Protein AF-A0AAW2WAS4-F1 (afdb_monomer)

pLDDT: mean 90.33, std 14.95, range [42.41, 98.75]

Structure (mmCIF, N/CA/C/O backbone):
data_AF-A0AAW2WAS4-F1
#
_entry.id   AF-A0AAW2WAS4-F1
#
loop_
_atom_site.group_PDB
_atom_site.id
_atom_site.type_symbol
_atom_site.label_atom_id
_atom_site.label_alt_id
_atom_site.label_comp_id
_atom_site.label_asym_id
_atom_site.label_entity_id
_atom_site.label_seq_id
_atom_site.pdbx_PDB_ins_code
_atom_site.Cartn_x
_atom_site.Cartn_y
_atom_site.Cartn_z
_atom_site.occupancy
_atom_site.B_iso_or_equiv
_atom_site.auth_seq_id
_atom_site.auth_comp_id
_atom_site.auth_asym_id
_atom_site.auth_atom_id
_atom_site.pdbx_PDB_model_num
ATOM 1 N N . GLY A 1 1 ? 14.955 -19.085 -21.710 1.00 42.41 1 GLY A N 1
ATOM 2 C CA . GLY A 1 1 ? 14.452 -19.257 -20.336 1.00 42.41 1 GLY A CA 1
ATOM 3 C C . GLY A 1 1 ? 12.947 -19.212 -20.383 1.00 42.41 1 GLY A C 1
ATOM 4 O O . GLY A 1 1 ? 12.418 -18.266 -20.947 1.00 42.41 1 GLY A O 1
ATOM 5 N N . ILE A 1 2 ? 12.295 -20.271 -19.909 1.00 43.41 2 ILE A N 1
ATOM 6 C CA . ILE A 1 2 ? 10.840 -20.485 -19.917 1.00 43.41 2 ILE A CA 1
ATOM 7 C C . ILE A 1 2 ? 10.055 -19.22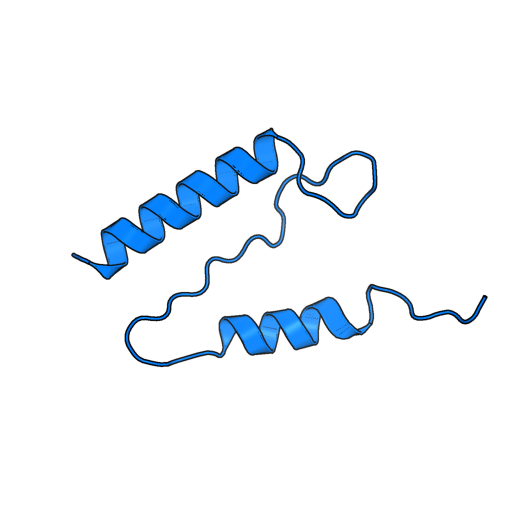8 -19.517 1.00 43.41 2 ILE A C 1
ATOM 9 O O . ILE A 1 2 ? 10.256 -18.657 -18.448 1.00 43.41 2 ILE A O 1
ATOM 13 N N . GLY A 1 3 ? 9.186 -18.797 -20.431 1.00 51.88 3 GLY A N 1
ATOM 14 C CA . GLY A 1 3 ? 8.307 -17.655 -20.266 1.00 51.88 3 GLY A CA 1
ATOM 15 C C . GLY A 1 3 ? 7.136 -17.988 -19.353 1.00 51.88 3 GLY A C 1
ATOM 16 O O . GLY A 1 3 ? 6.273 -18.783 -19.704 1.00 51.88 3 GLY A O 1
ATOM 17 N N . ILE A 1 4 ? 7.076 -17.298 -18.221 1.00 54.19 4 ILE A N 1
ATOM 18 C CA . ILE A 1 4 ? 5.815 -16.989 -17.560 1.00 54.19 4 ILE A CA 1
ATOM 19 C C . ILE A 1 4 ? 5.683 -15.478 -17.695 1.00 54.19 4 ILE A C 1
ATOM 21 O O . ILE A 1 4 ? 6.438 -14.707 -17.101 1.00 54.19 4 ILE A O 1
ATOM 25 N N . SER A 1 5 ? 4.780 -15.038 -18.565 1.00 56.22 5 SER A N 1
ATOM 26 C CA . SER A 1 5 ? 4.381 -13.637 -18.634 1.00 56.22 5 SER A CA 1
ATOM 27 C C . SER A 1 5 ? 3.904 -13.232 -17.236 1.00 56.22 5 SER A C 1
ATOM 29 O O . SER A 1 5 ? 2.856 -13.700 -16.793 1.00 56.22 5 SER A O 1
ATOM 31 N N . ARG A 1 6 ? 4.657 -12.381 -16.523 1.00 56.56 6 ARG A N 1
ATOM 32 C CA . ARG A 1 6 ? 4.301 -11.877 -15.174 1.00 56.56 6 ARG A CA 1
ATOM 33 C C . ARG A 1 6 ? 2.900 -11.254 -15.113 1.00 56.56 6 ARG A C 1
ATOM 35 O O . ARG A 1 6 ? 2.344 -11.115 -14.036 1.00 56.56 6 ARG A O 1
ATOM 42 N N . ARG A 1 7 ? 2.322 -10.908 -16.267 1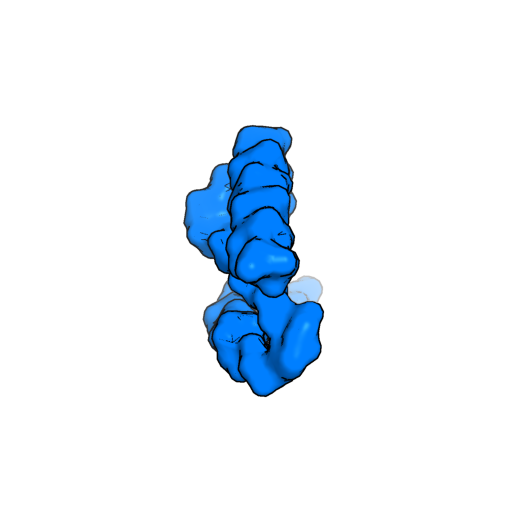.00 59.88 7 ARG A N 1
ATOM 43 C CA . ARG A 1 7 ? 0.963 -10.377 -16.410 1.00 59.88 7 ARG A CA 1
ATOM 44 C C . ARG A 1 7 ? -0.148 -11.422 -16.296 1.00 59.88 7 ARG A C 1
ATOM 46 O O . ARG A 1 7 ? -1.286 -11.027 -16.100 1.00 59.88 7 ARG A O 1
ATOM 53 N N . SER A 1 8 ? 0.153 -12.714 -16.424 1.00 73.56 8 SER A N 1
ATOM 54 C CA . SER A 1 8 ? -0.880 -13.752 -16.592 1.00 73.56 8 SER A CA 1
ATOM 55 C C . SER A 1 8 ? -1.796 -13.966 -15.385 1.00 73.56 8 SER A C 1
ATOM 57 O O . SER A 1 8 ? -2.896 -14.456 -15.584 1.00 73.56 8 SER A O 1
ATOM 59 N N . TYR A 1 9 ? -1.400 -13.543 -14.181 1.00 90.19 9 TYR A N 1
ATOM 60 C CA . TYR A 1 9 ? -2.202 -13.759 -12.968 1.00 90.19 9 TYR A CA 1
ATOM 61 C C . TYR A 1 9 ? -2.425 -12.493 -12.135 1.00 90.19 9 TYR A C 1
ATOM 63 O O . TYR A 1 9 ? -2.942 -12.578 -11.026 1.00 90.19 9 TYR A O 1
ATOM 71 N N . ILE A 1 10 ? -2.038 -11.310 -12.633 1.00 91.56 10 ILE A N 1
ATOM 72 C CA . ILE A 1 10 ? -2.173 -10.063 -11.858 1.00 91.56 10 ILE A CA 1
ATOM 73 C C . ILE A 1 10 ? -3.641 -9.813 -11.506 1.00 91.56 10 ILE A C 1
ATOM 75 O O . ILE A 1 10 ? -3.949 -9.535 -10.350 1.00 91.56 10 ILE A O 1
ATOM 79 N N . ASP A 1 11 ? -4.545 -9.941 -12.480 1.00 93.19 11 ASP A N 1
ATOM 80 C CA . ASP A 1 11 ? -5.967 -9.689 -12.247 1.00 93.19 11 ASP A CA 1
ATOM 81 C C . ASP A 1 11 ? -6.616 -10.777 -11.376 1.00 93.19 11 ASP A C 1
ATOM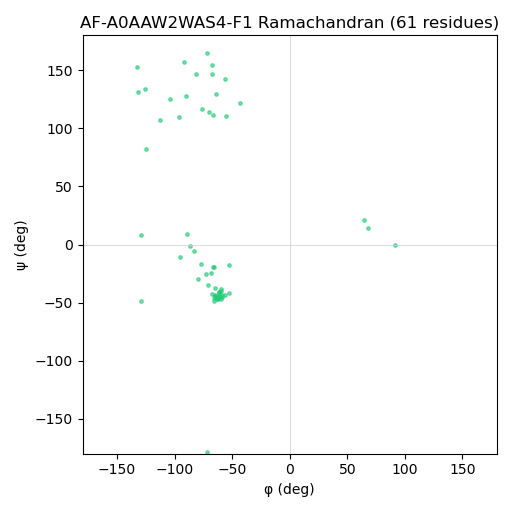 83 O O . ASP A 1 11 ? -7.439 -10.445 -10.525 1.00 93.19 11 ASP A O 1
ATOM 87 N N . ASP A 1 12 ? -6.201 -12.042 -11.507 1.00 94.62 12 ASP A N 1
ATOM 88 C CA . ASP A 1 12 ? -6.701 -13.144 -10.672 1.00 94.62 12 ASP A CA 1
ATOM 89 C C . ASP A 1 12 ? -6.297 -12.974 -9.203 1.00 94.62 12 ASP A C 1
ATOM 91 O O . ASP A 1 12 ? -7.143 -13.035 -8.308 1.00 94.62 12 ASP A O 1
ATOM 95 N N . ILE A 1 13 ? -5.014 -12.696 -8.943 1.00 95.25 13 ILE A N 1
ATOM 96 C CA . ILE A 1 13 ? -4.499 -12.476 -7.585 1.00 95.25 13 ILE A CA 1
ATOM 97 C C . ILE A 1 13 ? -5.124 -11.226 -6.969 1.00 95.25 13 ILE A C 1
ATOM 99 O O . ILE A 1 13 ? -5.581 -11.262 -5.828 1.00 95.25 13 ILE A O 1
ATOM 103 N N . ARG A 1 14 ? -5.217 -10.136 -7.734 1.00 96.56 14 ARG A N 1
ATOM 104 C CA . ARG A 1 14 ? -5.886 -8.908 -7.301 1.00 96.56 14 ARG A CA 1
ATOM 105 C C . A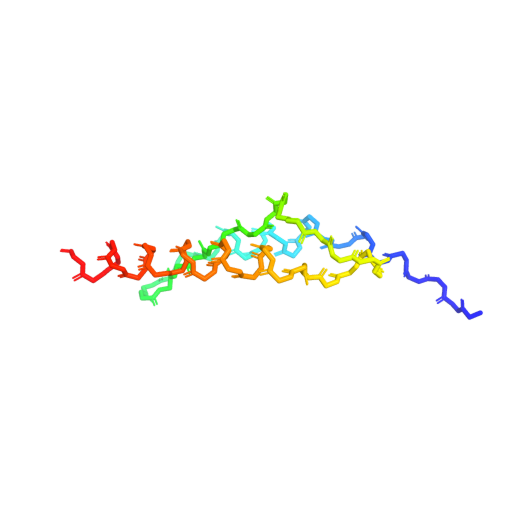RG A 1 14 ? -7.352 -9.163 -6.948 1.00 96.56 14 ARG A C 1
ATOM 107 O O . ARG A 1 14 ? -7.826 -8.675 -5.926 1.00 96.56 14 ARG A O 1
ATOM 114 N N . LYS A 1 15 ? -8.083 -9.911 -7.781 1.00 97.31 15 LYS A N 1
ATOM 115 C CA . LYS A 1 15 ? -9.483 -10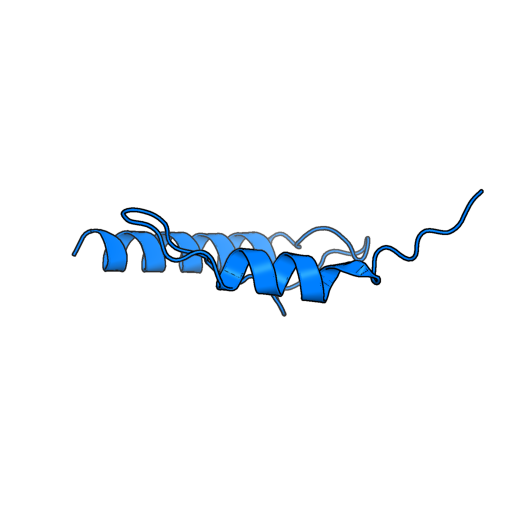.268 -7.520 1.00 97.31 15 LYS A CA 1
ATOM 116 C C . LYS A 1 15 ? -9.608 -11.094 -6.241 1.00 97.31 15 LYS A C 1
ATOM 118 O O . LYS A 1 15 ? -10.519 -10.839 -5.461 1.00 97.31 15 LYS A O 1
ATOM 123 N N . ALA A 1 16 ? -8.690 -12.032 -6.006 1.00 97.56 16 ALA A N 1
ATOM 124 C CA . ALA A 1 16 ? -8.651 -12.803 -4.769 1.00 97.56 16 ALA A CA 1
ATOM 125 C C . ALA A 1 16 ? -8.404 -11.905 -3.545 1.00 97.56 16 ALA A C 1
ATOM 127 O O . ALA A 1 16 ? -9.147 -12.005 -2.579 1.00 97.56 16 ALA A O 1
ATOM 128 N N . G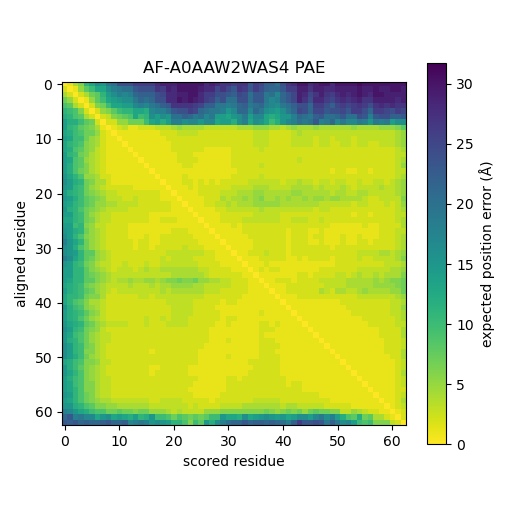LN A 1 17 ? -7.432 -10.986 -3.603 1.00 98.31 17 GLN A N 1
ATOM 129 C CA . GLN A 1 17 ? -7.132 -10.040 -2.516 1.00 98.31 17 GLN A CA 1
ATOM 130 C C . GLN A 1 17 ? -8.316 -9.117 -2.191 1.00 98.31 17 GLN A C 1
ATOM 132 O O . GLN A 1 17 ? -8.657 -8.947 -1.024 1.00 98.31 17 GLN A O 1
ATOM 137 N N . LEU A 1 18 ? -8.964 -8.556 -3.218 1.00 97.81 18 LEU A N 1
ATOM 138 C CA . LEU A 1 18 ? -10.141 -7.693 -3.063 1.00 97.81 18 LEU A CA 1
ATOM 139 C C . LEU A 1 18 ? -11.382 -8.451 -2.572 1.00 97.81 18 LEU A C 1
ATOM 141 O O . LEU A 1 18 ? -12.283 -7.837 -2.013 1.00 97.81 18 LEU A O 1
ATOM 145 N N . GLY A 1 19 ? -11.444 -9.762 -2.812 1.00 97.62 19 GLY A N 1
ATOM 146 C CA . GLY A 1 19 ? -12.545 -10.624 -2.391 1.00 97.62 19 GLY A CA 1
ATOM 147 C C . GLY A 1 19 ? -12.414 -11.181 -0.973 1.00 97.62 19 GLY A C 1
ATOM 148 O O . GLY A 1 19 ? -13.300 -11.916 -0.547 1.00 97.62 19 GLY A O 1
ATOM 149 N N . ILE A 1 20 ? -11.328 -10.882 -0.250 1.00 97.12 20 ILE A N 1
ATOM 150 C CA . ILE A 1 20 ? -11.178 -11.297 1.149 1.00 97.12 20 ILE A CA 1
ATOM 151 C C . ILE A 1 20 ? -12.152 -10.487 2.010 1.00 97.12 20 ILE A C 1
ATOM 153 O O . ILE A 1 20 ? -11.988 -9.279 2.167 1.00 97.12 20 ILE A O 1
ATOM 157 N N . ASP A 1 21 ? -13.125 -11.180 2.597 1.00 95.94 21 ASP A N 1
ATOM 158 C CA . ASP A 1 21 ? -14.112 -10.625 3.525 1.00 95.94 21 ASP A CA 1
ATOM 159 C C . ASP A 1 21 ? -14.088 -11.426 4.833 1.00 95.94 21 ASP A C 1
ATOM 161 O O . ASP A 1 21 ? -14.825 -12.395 5.020 1.00 95.94 21 ASP A O 1
ATOM 165 N N . ILE A 1 22 ? -13.138 -11.084 5.706 1.00 96.25 22 ILE A N 1
ATOM 166 C CA . ILE A 1 22 ? -12.989 -11.683 7.037 1.00 96.25 22 ILE A CA 1
ATOM 167 C C . ILE A 1 22 ? -12.809 -10.583 8.090 1.00 96.25 22 ILE A C 1
ATOM 169 O O . ILE A 1 22 ? -12.293 -9.507 7.766 1.00 96.25 22 ILE A O 1
ATOM 173 N N . PRO A 1 23 ? -13.194 -10.829 9.359 1.00 95.50 23 PRO A N 1
ATOM 174 C CA . PRO A 1 23 ? -13.074 -9.828 10.413 1.00 95.50 23 PRO A CA 1
ATOM 175 C C . PRO A 1 23 ? -11.641 -9.318 10.560 1.00 95.50 23 PRO A C 1
ATOM 177 O O . PRO A 1 23 ? -10.687 -10.092 10.495 1.00 95.50 23 PRO A O 1
ATOM 180 N N . ASN A 1 24 ? -11.498 -8.021 10.830 1.00 94.44 24 ASN A N 1
ATOM 181 C CA . ASN A 1 24 ? -10.204 -7.383 11.094 1.00 94.44 24 ASN A CA 1
ATOM 182 C C . ASN A 1 24 ? -9.212 -7.377 9.919 1.00 94.44 24 ASN A C 1
ATOM 184 O O . ASN A 1 24 ? -8.017 -7.184 10.132 1.00 94.44 24 ASN A O 1
ATOM 188 N N . VAL A 1 25 ? -9.696 -7.539 8.682 1.00 95.81 25 VAL A N 1
ATOM 189 C CA . VAL A 1 25 ? -8.879 -7.446 7.465 1.00 95.81 25 VAL A CA 1
ATOM 190 C C . VAL A 1 25 ? -9.467 -6.426 6.494 1.00 95.81 25 VAL A C 1
ATOM 192 O O . VAL A 1 25 ? -10.660 -6.428 6.204 1.00 95.81 25 VAL A O 1
ATOM 195 N N . LYS A 1 26 ? -8.601 -5.562 5.956 1.00 95.75 26 LYS A N 1
ATOM 196 C CA . LYS A 1 26 ? -8.938 -4.581 4.921 1.00 95.75 26 LYS A CA 1
ATOM 197 C C . LYS A 1 26 ? -7.904 -4.644 3.802 1.00 95.75 26 LYS A C 1
ATOM 199 O O . LYS A 1 26 ? -6.704 -4.606 4.065 1.00 95.75 26 LYS A O 1
ATOM 204 N N . CYS A 1 27 ? -8.364 -4.719 2.556 1.00 97.62 27 CYS A N 1
ATOM 205 C CA . CYS A 1 27 ? -7.498 -4.611 1.385 1.00 97.62 27 CYS A CA 1
ATOM 206 C C . CYS A 1 27 ? -7.394 -3.142 0.945 1.00 97.62 27 CYS A C 1
ATOM 208 O O . CYS A 1 27 ? -8.416 -2.481 0.753 1.00 97.62 27 CYS A O 1
ATOM 210 N N . VAL A 1 28 ? -6.165 -2.645 0.779 1.00 98.00 28 VAL A N 1
ATOM 211 C CA . VAL A 1 28 ? -5.864 -1.351 0.153 1.00 98.00 28 VAL A CA 1
ATOM 212 C C . VAL A 1 28 ? -5.342 -1.617 -1.247 1.00 98.00 28 VAL A C 1
ATOM 214 O O . VAL A 1 28 ? -4.397 -2.380 -1.441 1.00 98.00 28 VAL A O 1
ATOM 217 N N . ASP A 1 29 ? -5.979 -0.996 -2.229 1.00 97.81 29 ASP A N 1
ATOM 218 C CA . ASP A 1 29 ? -5.726 -1.278 -3.627 1.00 97.81 29 ASP A CA 1
ATOM 219 C C . ASP A 1 29 ? -4.734 -0.293 -4.269 1.00 97.81 29 ASP A C 1
ATOM 221 O O . ASP A 1 29 ? -5.081 0.849 -4.553 1.00 97.81 29 ASP A O 1
ATOM 225 N N . ALA A 1 30 ? -3.526 -0.769 -4.581 1.00 97.56 30 ALA A N 1
ATOM 226 C CA . ALA A 1 30 ? -2.468 0.022 -5.212 1.00 97.56 30 ALA A CA 1
ATOM 227 C C . ALA A 1 30 ? -2.477 0.023 -6.762 1.00 97.56 30 ALA A C 1
ATOM 229 O O . ALA A 1 30 ? -1.520 0.491 -7.387 1.00 97.56 30 ALA A O 1
ATOM 230 N N . LYS A 1 31 ? -3.503 -0.514 -7.441 1.00 95.88 31 LYS A N 1
ATOM 231 C CA . LYS A 1 31 ? -3.539 -0.494 -8.919 1.00 95.88 31 LYS A CA 1
ATOM 232 C C . LYS A 1 31 ? -3.611 0.939 -9.444 1.00 95.88 31 LYS A C 1
ATOM 234 O O . LYS A 1 31 ? -4.477 1.715 -9.065 1.00 95.88 31 LYS A O 1
ATOM 239 N N . GLY A 1 32 ? -2.715 1.257 -10.379 1.00 95.25 32 GLY A N 1
ATOM 240 C CA . GLY A 1 32 ? -2.594 2.593 -10.970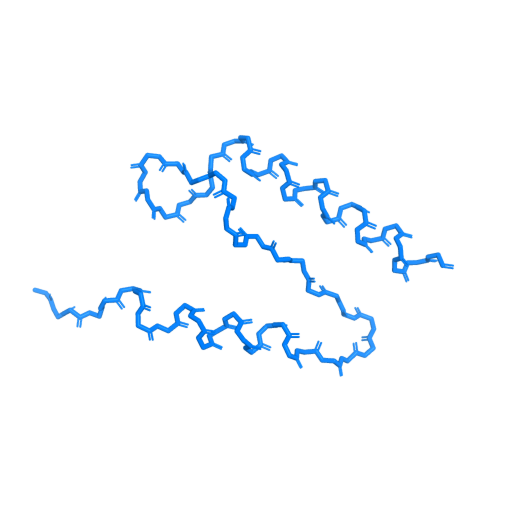 1.00 95.25 32 GLY A CA 1
ATOM 241 C C . GLY A 1 32 ? -1.604 3.515 -10.252 1.00 95.25 32 GLY A C 1
ATOM 242 O O . GLY A 1 32 ? -1.405 4.638 -10.707 1.00 95.25 32 GLY A O 1
ATOM 243 N N . MET A 1 33 ? -0.955 3.054 -9.177 1.00 97.56 33 MET A N 1
ATOM 244 C CA . MET A 1 33 ? 0.098 3.813 -8.500 1.00 97.56 33 MET A CA 1
ATOM 245 C C . MET A 1 33 ? 1.357 3.964 -9.359 1.00 97.56 33 MET A C 1
ATOM 247 O O . MET A 1 33 ? 1.633 3.154 -10.247 1.00 97.56 33 MET A O 1
ATOM 251 N N . LYS A 1 34 ? 2.133 5.022 -9.093 1.00 98.00 34 LYS A N 1
ATOM 252 C CA . LYS A 1 34 ? 3.316 5.377 -9.886 1.00 98.00 34 LYS A CA 1
ATOM 253 C C . LYS A 1 34 ? 4.411 4.318 -9.743 1.00 98.00 34 LYS A C 1
ATOM 255 O O . LYS A 1 34 ? 5.035 4.206 -8.687 1.00 98.00 34 LYS A O 1
ATOM 260 N N . ILE A 1 35 ? 4.670 3.595 -10.828 1.00 97.25 35 ILE A N 1
ATOM 261 C CA . ILE A 1 35 ? 5.714 2.569 -10.941 1.00 97.25 35 ILE A CA 1
ATOM 262 C C . ILE A 1 35 ? 7.075 3.224 -11.221 1.00 97.25 35 ILE A C 1
ATOM 264 O O . ILE A 1 35 ? 7.159 4.273 -11.865 1.00 97.25 35 ILE A O 1
ATOM 268 N N . GLY A 1 36 ? 8.139 2.622 -10.699 1.00 96.62 36 GLY A N 1
ATOM 269 C CA . GLY A 1 36 ? 9.522 3.007 -10.947 1.00 96.62 36 GLY A CA 1
ATOM 270 C C . GLY A 1 36 ? 10.002 2.652 -12.358 1.00 96.62 36 GLY A C 1
ATOM 271 O O . GLY A 1 36 ? 9.277 2.111 -13.191 1.00 96.62 36 GLY A O 1
ATOM 272 N N . TYR A 1 37 ? 11.271 2.950 -12.634 1.00 95.38 37 TYR A N 1
ATOM 273 C CA . TYR A 1 37 ? 11.872 2.747 -13.958 1.00 95.38 37 TYR A CA 1
ATOM 274 C C . TYR A 1 37 ? 11.982 1.268 -14.372 1.00 95.38 37 TYR A C 1
ATOM 276 O O . TYR A 1 37 ? 12.129 0.975 -15.555 1.00 95.38 37 TYR A O 1
ATOM 284 N N . ASP A 1 38 ? 11.913 0.336 -13.419 1.00 94.06 38 ASP A N 1
ATOM 285 C CA . ASP A 1 38 ? 11.992 -1.108 -13.668 1.00 94.06 38 ASP A CA 1
ATOM 286 C C . ASP A 1 38 ? 10.658 -1.741 -14.096 1.00 94.06 38 ASP A C 1
ATOM 288 O O . ASP A 1 38 ? 10.615 -2.925 -14.443 1.00 94.06 38 ASP A O 1
ATOM 292 N N . GLY A 1 39 ? 9.570 -0.964 -14.089 1.00 90.31 39 GLY A N 1
ATOM 293 C CA . GLY A 1 39 ? 8.247 -1.438 -14.479 1.00 90.31 39 GLY A CA 1
ATOM 294 C C . GLY A 1 39 ? 7.638 -2.469 -13.520 1.00 90.31 39 GLY A C 1
ATOM 295 O O . GLY A 1 39 ? 6.675 -3.133 -13.906 1.00 90.31 39 GLY A O 1
ATOM 296 N N . LEU A 1 40 ? 8.193 -2.634 -12.313 1.00 92.62 40 LEU A N 1
ATOM 297 C CA . LEU A 1 40 ? 7.767 -3.634 -11.333 1.00 92.62 40 LEU A CA 1
ATOM 298 C C . LEU A 1 40 ? 7.507 -3.041 -9.945 1.00 92.62 40 LEU A C 1
ATOM 300 O O . LEU A 1 40 ? 6.465 -3.335 -9.364 1.00 92.62 40 LEU A O 1
ATOM 304 N N . HIS A 1 41 ? 8.428 -2.240 -9.412 1.00 95.94 41 HIS A N 1
ATOM 305 C CA . HIS A 1 41 ? 8.307 -1.672 -8.068 1.00 95.94 41 HIS A CA 1
ATOM 306 C C . HIS A 1 41 ? 7.624 -0.305 -8.105 1.00 95.94 41 HIS A C 1
ATOM 308 O O . HIS A 1 41 ? 7.641 0.386 -9.125 1.00 95.94 41 HIS A O 1
ATOM 314 N N . LEU A 1 42 ? 7.037 0.124 -6.988 1.00 98.31 42 LEU A N 1
ATOM 315 C CA . LEU A 1 42 ? 6.556 1.495 -6.862 1.00 98.31 42 LEU A CA 1
ATOM 316 C C . LEU A 1 42 ? 7.737 2.474 -6.854 1.00 98.31 42 LEU A C 1
ATOM 318 O O . LEU A 1 42 ? 8.828 2.191 -6.363 1.00 98.31 42 LEU A O 1
ATOM 322 N N . SER A 1 43 ? 7.513 3.654 -7.418 1.00 98.38 43 SER A N 1
ATOM 323 C CA . SER A 1 43 ? 8.393 4.803 -7.201 1.00 98.38 43 SER A CA 1
ATOM 324 C C . SER A 1 43 ? 8.217 5.342 -5.776 1.00 98.38 43 SER A C 1
ATOM 326 O O . SER A 1 43 ? 7.200 5.074 -5.142 1.00 98.38 43 SER A O 1
ATOM 328 N N . THR A 1 44 ? 9.142 6.179 -5.295 1.00 98.44 44 THR A N 1
ATOM 329 C CA . THR A 1 44 ? 9.011 6.840 -3.981 1.00 98.44 44 THR A CA 1
ATOM 330 C C . THR A 1 44 ? 7.676 7.571 -3.819 1.00 98.44 44 THR A C 1
ATOM 332 O O . THR A 1 44 ? 7.041 7.461 -2.778 1.00 98.44 44 THR A O 1
ATOM 335 N N . GLU A 1 45 ? 7.210 8.278 -4.850 1.00 98.50 45 GLU A N 1
ATOM 336 C CA . GLU A 1 45 ? 5.895 8.933 -4.817 1.00 98.50 45 GLU A CA 1
ATOM 337 C C . GLU A 1 45 ? 4.740 7.921 -4.734 1.00 98.50 45 GLU A C 1
ATOM 339 O O . GLU A 1 45 ? 3.756 8.172 -4.042 1.00 98.50 45 GLU A O 1
ATOM 344 N N . GLY A 1 46 ? 4.859 6.776 -5.418 1.00 98.38 46 GLY A N 1
ATOM 345 C CA . GLY A 1 46 ? 3.875 5.695 -5.347 1.00 98.38 46 GLY A CA 1
ATOM 346 C C . GLY A 1 46 ? 3.800 5.077 -3.950 1.00 98.38 46 GLY A C 1
ATOM 347 O O . GLY A 1 46 ? 2.705 4.896 -3.429 1.00 98.38 46 GLY A O 1
ATOM 348 N N . GLU A 1 47 ? 4.951 4.831 -3.322 1.00 98.62 47 GLU A N 1
ATOM 349 C CA . GLU A 1 47 ? 5.037 4.341 -1.939 1.00 98.62 47 GLU A CA 1
ATOM 350 C C . GLU A 1 47 ? 4.421 5.333 -0.942 1.00 98.62 47 GLU A C 1
ATOM 352 O O . GLU A 1 47 ? 3.625 4.937 -0.094 1.00 98.62 47 GLU A O 1
ATOM 357 N N . VAL A 1 48 ? 4.714 6.636 -1.067 1.00 98.62 48 VAL A N 1
ATOM 358 C CA . VAL A 1 48 ? 4.108 7.675 -0.210 1.00 98.62 48 VAL A CA 1
ATOM 359 C C . VAL A 1 48 ? 2.583 7.676 -0.343 1.00 98.62 48 VAL A C 1
ATOM 361 O O . VAL A 1 48 ? 1.879 7.747 0.664 1.00 98.62 48 VAL A O 1
ATOM 364 N N . HIS A 1 49 ? 2.063 7.561 -1.568 1.00 98.62 49 HIS A N 1
ATOM 365 C CA . HIS A 1 49 ? 0.621 7.541 -1.799 1.00 98.62 49 HIS A CA 1
ATOM 366 C C . HIS A 1 49 ? -0.041 6.296 -1.192 1.00 98.62 49 HIS A C 1
ATOM 368 O O . HIS A 1 49 ? -1.042 6.418 -0.488 1.00 98.62 49 HIS A O 1
ATOM 374 N N . VAL A 1 50 ? 0.537 5.107 -1.399 1.00 98.56 50 VAL A N 1
ATOM 375 C CA . VAL A 1 50 ? 0.029 3.867 -0.790 1.00 98.56 50 VAL A CA 1
ATOM 376 C C . VAL A 1 50 ? 0.085 3.945 0.735 1.00 98.56 50 VAL A C 1
ATOM 378 O O . VAL A 1 50 ? -0.883 3.570 1.393 1.00 98.56 50 VAL A O 1
ATOM 381 N N . GLY A 1 51 ? 1.160 4.493 1.306 1.00 98.62 51 GLY A N 1
ATOM 382 C CA . GLY A 1 51 ? 1.276 4.719 2.747 1.00 98.62 51 GLY A CA 1
ATOM 383 C C . GLY A 1 51 ? 0.138 5.576 3.308 1.00 98.62 51 GLY A C 1
ATOM 384 O O . GLY A 1 51 ? -0.451 5.215 4.327 1.00 98.62 51 GLY A O 1
ATOM 385 N N . GLN A 1 52 ? -0.236 6.656 2.613 1.00 98.75 52 GLN A N 1
ATOM 386 C CA . GLN A 1 52 ? -1.385 7.479 3.000 1.00 98.75 52 GLN A CA 1
ATOM 387 C C . GLN A 1 52 ? -2.702 6.693 2.916 1.00 98.75 52 GLN A C 1
ATOM 389 O O . GLN A 1 52 ? -3.474 6.705 3.870 1.00 98.75 52 GLN A O 1
ATOM 394 N N . MET A 1 53 ? -2.930 5.938 1.833 1.00 98.50 53 MET A N 1
ATOM 395 C CA . MET A 1 53 ? -4.127 5.095 1.694 1.00 98.50 53 MET A CA 1
ATOM 396 C C . MET A 1 53 ? -4.231 4.049 2.813 1.00 98.50 53 MET A C 1
ATOM 398 O O . MET A 1 53 ? -5.326 3.770 3.299 1.00 98.50 53 MET A O 1
ATOM 402 N N . MET A 1 54 ? -3.103 3.468 3.234 1.00 98.38 54 MET A N 1
ATOM 403 C CA . MET A 1 54 ? -3.054 2.527 4.355 1.00 98.38 54 MET A CA 1
ATOM 404 C C . MET A 1 54 ? -3.360 3.206 5.691 1.00 98.38 54 MET A C 1
ATOM 406 O O . MET A 1 54 ? -4.117 2.646 6.483 1.00 98.38 54 MET A O 1
ATOM 410 N N . ALA A 1 55 ? -2.820 4.403 5.935 1.00 98.19 55 ALA A N 1
ATOM 411 C CA . ALA A 1 55 ? -3.122 5.179 7.136 1.00 98.19 55 ALA A CA 1
ATOM 412 C C . ALA A 1 55 ? -4.612 5.549 7.211 1.00 98.19 55 ALA A C 1
ATOM 414 O O . ALA A 1 55 ? -5.242 5.350 8.250 1.00 98.19 55 ALA A O 1
ATOM 415 N N . ASP A 1 56 ? -5.190 6.004 6.097 1.00 97.81 56 ASP A N 1
ATOM 416 C CA . ASP A 1 56 ? -6.610 6.351 6.001 1.00 97.81 56 ASP A CA 1
ATOM 417 C C . ASP A 1 56 ? -7.499 5.119 6.215 1.00 97.81 56 ASP A C 1
ATOM 419 O O . ASP A 1 56 ? -8.459 5.166 6.986 1.00 97.81 56 ASP A O 1
ATOM 423 N N . ALA A 1 57 ? -7.161 3.994 5.574 1.00 96.75 57 ALA A N 1
ATOM 424 C CA . ALA A 1 57 ? -7.883 2.738 5.744 1.00 96.75 57 ALA A CA 1
ATOM 425 C C . ALA A 1 57 ? -7.829 2.250 7.194 1.00 96.75 57 ALA A C 1
ATOM 427 O O . ALA A 1 57 ? -8.851 1.828 7.724 1.00 96.75 57 ALA A O 1
ATOM 428 N N . PHE A 1 58 ? -6.667 2.336 7.847 1.00 96.88 58 PHE A N 1
ATOM 429 C CA . PHE A 1 58 ? -6.526 1.977 9.255 1.00 96.88 58 PHE A CA 1
ATOM 430 C C . PHE A 1 58 ? -7.369 2.883 10.156 1.00 96.88 58 PHE A C 1
ATOM 432 O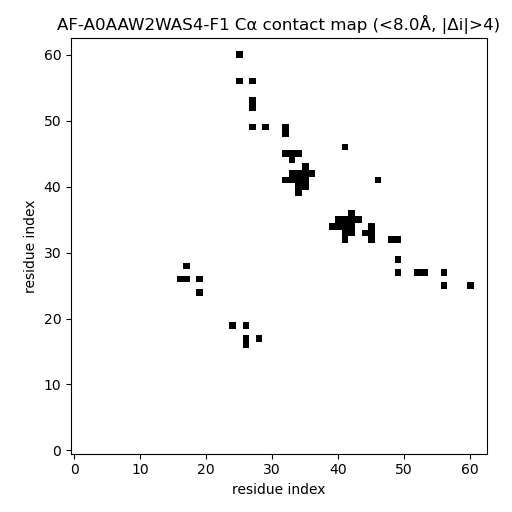 O . PHE A 1 58 ? -8.118 2.372 10.984 1.00 96.88 58 PHE A O 1
ATOM 439 N N . ALA A 1 59 ? -7.314 4.205 9.959 1.00 96.69 59 ALA A N 1
ATOM 440 C CA . ALA A 1 59 ? -8.094 5.166 10.737 1.00 96.69 59 ALA A CA 1
ATOM 441 C C . ALA A 1 59 ? -9.610 4.932 10.613 1.00 96.69 59 ALA A C 1
ATOM 443 O O . ALA A 1 59 ? -10.319 5.007 11.609 1.00 96.69 59 ALA A O 1
ATOM 444 N N . GLN A 1 60 ? -10.099 4.601 9.413 1.00 93.75 60 GLN A N 1
ATOM 445 C CA . GLN A 1 60 ? -11.507 4.255 9.171 1.00 93.75 60 GLN A CA 1
ATOM 446 C C . GLN A 1 60 ? -11.894 2.877 9.714 1.00 93.75 60 GLN A C 1
ATOM 448 O O . GLN A 1 60 ? -13.069 2.622 9.942 1.00 93.75 60 GLN A O 1
ATOM 453 N N . PHE A 1 61 ? -10.931 1.965 9.851 1.00 90.06 61 PHE A N 1
ATOM 454 C CA . PHE A 1 61 ? -11.186 0.598 10.291 1.00 90.06 61 PHE A CA 1
ATOM 455 C C . PHE A 1 61 ? -11.344 0.486 11.813 1.00 90.06 61 PHE A C 1
ATOM 457 O O . PHE A 1 61 ? -12.050 -0.397 12.294 1.00 90.06 61 PHE A O 1
ATOM 464 N N . ILE A 1 62 ? -10.670 1.364 12.560 1.00 82.12 62 ILE A N 1
ATOM 465 C CA . ILE A 1 62 ? -10.723 1.414 14.029 1.00 82.12 62 ILE A CA 1
ATOM 466 C C . ILE A 1 62 ? -11.748 2.420 14.578 1.00 82.12 62 ILE A C 1
ATOM 468 O O . ILE A 1 62 ? -11.964 2.435 15.790 1.00 82.12 62 ILE A O 1
ATOM 472 N N . ALA A 1 63 ? -12.307 3.279 13.720 1.00 59.22 63 ALA A N 1
ATOM 473 C CA . ALA A 1 63 ? -13.351 4.248 14.062 1.00 59.22 63 ALA A CA 1
ATOM 474 C C . ALA A 1 63 ? -14.741 3.602 14.015 1.00 59.22 63 ALA A C 1
ATOM 476 O O . ALA A 1 63 ? -15.548 3.915 14.919 1.00 59.22 63 ALA A O 1
#

Foldseek 3Di:
DDDDPPPPCPVVVVV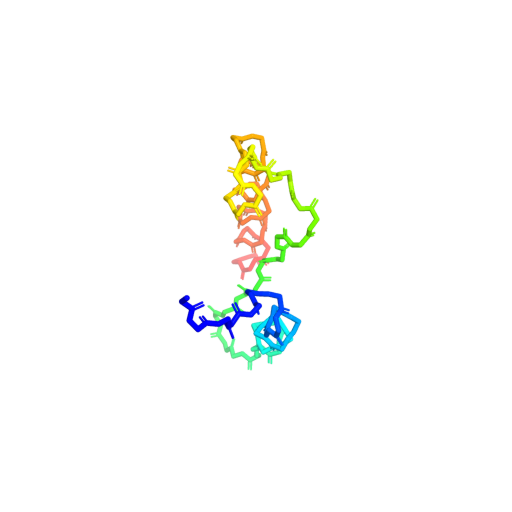VQCPDDDPPDDDQDLPPFDCDPVNPHHDPRSVVVSVVSVVVVVVVNVD

Sequence (63 aa):
GIGISRRSYIDDIRKAQLGIDIPNVKCVDAKGMKIGYDGLHLSTEGEVHVGQMMADAFAQFIA

InterPro domains:
  IPR005181 Sialate O-acetylesterase domain [PF03629] (6-59)
  IPR036514 SGNH hydrolase superfamily [G3DSA:3.40.50.1110] (2-62)
  IPR052940 Carbohydrate Esterase 6 [PTHR31988] (5-61)

Radius of gyration: 14.43 Å; Cα contacts (8 Å, |Δi|>4): 31; chains: 1; bounding box: 29×29×34 Å

Organism: NCBI:txid2727402

Solvent-accessible surface area (backbone atoms only — not comparable to full-atom values): 4112 Å² total; per-residue (Å²): 127,92,83,72,68,83,70,79,49,53,67,58,54,49,52,52,54,72,64,61,85,53,90,98,60,83,78,78,84,66,83,90,53,46,58,31,98,81,75,75,49,64,23,74,69,23,48,54,50,50,51,50,53,49,52,53,51,51,55,64,70,78,105

Secondary structure (DSSP, 8-state):
-----TTTTHHHHHHHHHT---TT------TT--B-TTSSSBPHHHHHHHHHHHHHHHHHHH-

Mean predicted aligned error: 5.45 Å